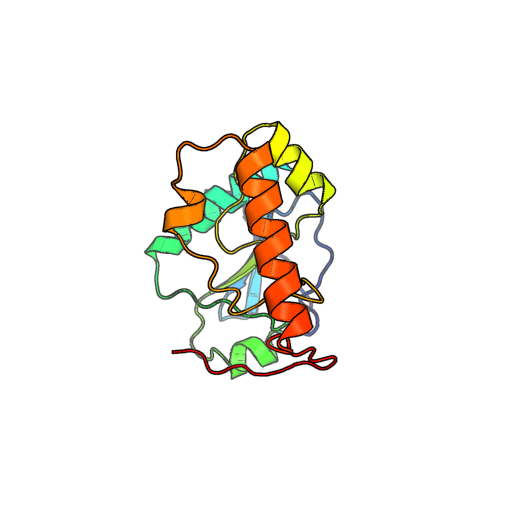Protein AF-A0A8T6P1B9-F1 (afdb_monomer)

Secondary structure (DSSP, 8-state):
---EEEE---TT-------TTEEEEEEETTS-EEEEE-SSSSHHHHHHHHHHHHHHHTTTS--------SHHHHHHH-TT-SEEEEEPPPPHHHHHHHHHTT--PPTTT-----TT--------HHHHH--S-HHHHHHHHHHHHHHHHHTT------S-------

Radius of gyration: 21.41 Å; Cα contacts (8 Å, |Δi|>4): 148; chains: 1; bounding box: 51×31×58 Å

Foldseek 3Di:
DFDKDWDDDDLAFQVDQDDLQFFKWKQFPVRTIITRGFPDSDLQSSQVSNQVVCVVCVPVDDDDDDPDGHNVVVCVVCVPDGIDMGGNADDPVSVVVCVVVVHDGHPPNYDDDDPPDDPPPCDDPVLVVDPDDPVVSVVVVVVVVVVCVVVVVDDDDPDDDDDDDD

Mean predicted aligned error: 5.78 Å

Solvent-accessible surface area (backbone atoms only — not comparable to full-atom values): 10620 Å² total; per-residue (Å²): 130,79,53,69,44,82,50,90,78,56,56,81,48,62,79,61,89,68,58,75,44,36,29,30,36,40,36,39,71,87,69,49,33,32,36,33,40,31,96,42,83,42,70,67,48,25,41,51,52,42,32,57,52,48,64,58,53,65,78,74,59,90,86,83,87,80,87,68,51,28,49,68,60,43,40,74,77,39,76,81,52,68,66,48,79,47,69,59,82,80,53,72,67,56,53,52,52,35,51,75,70,73,49,76,75,50,87,86,74,77,82,84,89,71,82,88,70,85,70,88,73,79,70,61,66,67,69,74,67,49,91,63,54,71,67,58,48,51,52,54,51,51,51,54,52,50,50,38,59,77,71,61,73,68,81,86,74,94,61,97,75,90,78,94,80,132

Sequence (166 aa):
LPSTTPIDINLQDLNTNVSSHVAAICLLHDQSALAVRTPAEDVASRTSVMTDLVDQYLSLGRLQRTAATTYPEIQERFPHAALVVLFHPYTPAEIIHLAQLGQRVPPGVTRHIIGGRALRLNYPLLSLRSNESLEAKNVTLQTWLHERFTNRDIRYYAESTYLFDE

pLDDT: mean 90.3, std 6.86, range [51.75, 96.81]

Structure (mmCIF, N/CA/C/O backbone):
data_AF-A0A8T6P1B9-F1
#
_entry.id   AF-A0A8T6P1B9-F1
#
loop_
_atom_site.group_PDB
_atom_site.id
_atom_site.type_symbol
_atom_site.label_atom_id
_atom_site.label_alt_id
_atom_site.label_comp_id
_atom_site.label_asym_id
_atom_site.label_entity_id
_atom_site.label_seq_id
_atom_site.pdbx_PDB_ins_code
_atom_site.Cartn_x
_atom_site.Cartn_y
_atom_site.Cartn_z
_atom_site.occupancy
_atom_site.B_iso_or_equiv
_atom_site.auth_seq_id
_atom_site.auth_comp_id
_atom_site.auth_asym_id
_atom_site.auth_atom_id
_atom_site.pdbx_PDB_model_num
ATOM 1 N N . LEU A 1 1 ? -0.768 -3.459 -24.839 1.00 54.97 1 LEU A N 1
ATOM 2 C CA . LEU A 1 1 ? 0.445 -3.454 -23.993 1.00 54.97 1 LEU A CA 1
ATOM 3 C C . LEU A 1 1 ? 0.832 -2.004 -23.754 1.00 54.97 1 LEU A C 1
ATOM 5 O O . LEU A 1 1 ? 0.801 -1.249 -24.724 1.00 54.97 1 LEU A O 1
ATOM 9 N N . PRO A 1 2 ? 1.105 -1.595 -22.505 1.00 71.56 2 PRO A N 1
ATOM 10 C CA . PRO A 1 2 ? 1.566 -0.240 -22.227 1.00 71.56 2 PRO A CA 1
ATOM 11 C C . PRO A 1 2 ? 2.877 0.035 -22.976 1.00 71.56 2 PRO A C 1
ATOM 13 O O . PRO A 1 2 ? 3.662 -0.881 -23.218 1.00 71.56 2 PRO A O 1
ATOM 16 N N . SER A 1 3 ? 3.091 1.286 -23.387 1.00 85.12 3 SER A N 1
ATOM 17 C CA . SER A 1 3 ? 4.293 1.665 -24.137 1.00 85.12 3 SER A CA 1
ATOM 18 C C . SER A 1 3 ? 5.529 1.521 -23.251 1.00 85.12 3 SER A C 1
ATOM 20 O O . SER A 1 3 ? 5.556 2.061 -22.144 1.00 85.12 3 SER A O 1
ATOM 22 N N . THR A 1 4 ? 6.547 0.799 -23.725 1.00 87.31 4 THR A N 1
ATOM 23 C CA . THR A 1 4 ? 7.806 0.596 -22.999 1.00 87.31 4 THR A CA 1
ATOM 24 C C . THR A 1 4 ? 8.991 1.149 -23.771 1.00 87.31 4 THR A C 1
ATOM 26 O O . THR A 1 4 ? 9.097 0.924 -24.976 1.00 87.31 4 THR A O 1
ATOM 29 N N . THR A 1 5 ? 9.920 1.810 -23.083 1.00 90.31 5 THR A N 1
ATOM 30 C CA . THR A 1 5 ? 11.179 2.283 -23.685 1.00 90.31 5 THR A CA 1
ATOM 31 C C . THR A 1 5 ? 12.377 1.903 -22.820 1.00 90.31 5 THR A C 1
ATOM 33 O O . THR A 1 5 ? 12.268 2.057 -21.601 1.00 90.31 5 THR A O 1
ATOM 36 N N . PRO A 1 6 ? 13.516 1.491 -23.405 1.00 91.38 6 PRO A N 1
ATOM 37 C CA . PRO A 1 6 ? 14.764 1.321 -22.663 1.00 91.38 6 PRO A CA 1
ATOM 38 C C . PRO A 1 6 ? 15.167 2.602 -21.930 1.00 91.38 6 PRO A C 1
ATOM 40 O O . PRO A 1 6 ? 14.968 3.700 -22.457 1.00 91.38 6 PRO A O 1
ATOM 43 N N . ILE A 1 7 ? 15.711 2.457 -20.724 1.00 89.62 7 ILE A N 1
ATOM 44 C CA . ILE A 1 7 ? 16.255 3.555 -19.919 1.00 89.62 7 ILE A CA 1
ATOM 45 C C . ILE A 1 7 ? 17.524 3.113 -19.189 1.00 89.62 7 ILE A C 1
ATOM 47 O O . ILE A 1 7 ? 17.688 1.932 -18.891 1.00 89.62 7 ILE A O 1
ATOM 51 N N . ASP A 1 8 ? 18.366 4.079 -18.834 1.00 86.69 8 ASP A N 1
ATOM 52 C CA . ASP A 1 8 ? 19.449 3.879 -17.874 1.00 86.69 8 ASP A CA 1
ATOM 53 C C . ASP A 1 8 ? 18.956 4.240 -16.467 1.00 86.69 8 ASP A C 1
ATOM 55 O O . ASP A 1 8 ? 18.264 5.244 -16.274 1.00 86.69 8 ASP A O 1
ATOM 59 N N . ILE A 1 9 ? 19.308 3.427 -15.471 1.00 85.25 9 ILE A N 1
ATOM 60 C CA . ILE A 1 9 ? 18.934 3.639 -14.068 1.00 85.25 9 ILE A CA 1
ATOM 61 C C . ILE A 1 9 ? 20.125 3.372 -13.150 1.00 85.25 9 ILE A C 1
ATOM 63 O O . ILE A 1 9 ? 20.941 2.485 -13.397 1.00 85.25 9 ILE A O 1
ATOM 67 N N . ASN A 1 10 ? 20.220 4.136 -12.063 1.00 86.31 10 ASN A N 1
ATOM 68 C CA . ASN A 1 10 ? 21.228 3.906 -11.040 1.00 86.31 10 ASN A CA 1
ATOM 69 C C . ASN A 1 10 ? 20.854 2.691 -10.176 1.00 86.31 10 ASN A C 1
ATOM 71 O O . ASN A 1 10 ? 19.999 2.775 -9.301 1.00 86.31 10 ASN A O 1
ATOM 75 N N . LEU A 1 11 ? 21.540 1.568 -10.374 1.00 86.62 11 LEU A N 1
ATOM 76 C CA . LEU A 1 11 ? 21.305 0.339 -9.608 1.00 86.62 11 LEU A CA 1
ATOM 77 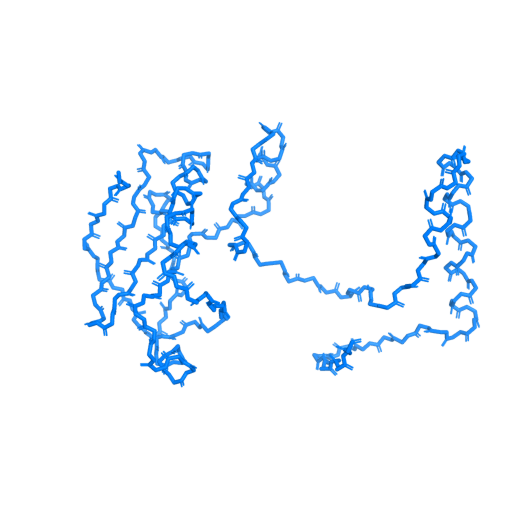C C . LEU A 1 11 ? 21.677 0.446 -8.115 1.00 86.62 11 LEU A C 1
ATOM 79 O O . LEU A 1 11 ? 21.263 -0.403 -7.325 1.00 86.62 11 LEU A O 1
ATOM 83 N N . GLN A 1 12 ? 22.429 1.478 -7.721 1.00 86.88 12 GLN A N 1
ATOM 84 C CA . GLN A 1 12 ? 22.768 1.772 -6.323 1.00 86.88 12 GLN A CA 1
ATOM 85 C C . GLN A 1 12 ? 21.750 2.695 -5.638 1.00 86.88 12 GLN A C 1
ATOM 87 O O . GLN A 1 12 ? 21.804 2.851 -4.422 1.00 86.88 12 GLN A O 1
ATOM 92 N N . ASP A 1 13 ? 20.834 3.308 -6.393 1.00 84.81 13 ASP A N 1
ATOM 93 C CA . ASP A 1 13 ? 19.749 4.121 -5.844 1.00 84.81 13 ASP A CA 1
ATOM 94 C C . ASP A 1 13 ? 18.502 4.038 -6.727 1.00 84.81 13 ASP A C 1
ATOM 96 O O . ASP A 1 13 ? 18.331 4.754 -7.721 1.00 84.81 13 ASP A O 1
ATOM 100 N N . LEU A 1 14 ? 17.608 3.146 -6.319 1.00 82.50 14 LEU A N 1
ATOM 101 C CA . LEU A 1 14 ? 16.346 2.890 -6.989 1.00 82.50 14 LEU A CA 1
ATOM 102 C C . LEU A 1 14 ? 15.223 3.841 -6.544 1.00 82.50 14 LEU A C 1
ATOM 104 O O . LEU A 1 14 ? 14.110 3.738 -7.058 1.00 82.50 14 LEU A O 1
ATOM 108 N N . ASN A 1 15 ? 15.485 4.795 -5.639 1.00 72.56 15 ASN A N 1
ATOM 109 C CA . ASN A 1 15 ? 14.507 5.813 -5.224 1.00 72.56 15 ASN A CA 1
ATOM 110 C C . ASN A 1 15 ? 14.376 6.958 -6.240 1.00 72.56 15 ASN A C 1
ATOM 112 O O . ASN A 1 15 ? 14.061 8.096 -5.888 1.00 72.56 15 ASN A O 1
ATOM 116 N N . THR A 1 16 ? 14.661 6.688 -7.509 1.00 62.19 16 THR A N 1
ATOM 117 C CA . THR A 1 16 ? 14.802 7.723 -8.522 1.00 62.19 16 THR A CA 1
ATOM 118 C C . THR A 1 16 ? 13.471 8.453 -8.714 1.00 62.19 16 THR A C 1
ATOM 120 O O . THR A 1 16 ? 12.436 7.827 -8.939 1.00 62.19 16 THR A O 1
ATOM 123 N N . ASN A 1 17 ? 13.491 9.789 -8.652 1.00 61.78 17 ASN A N 1
ATOM 124 C CA . ASN A 1 17 ? 12.352 10.609 -9.062 1.00 61.78 17 ASN A CA 1
ATOM 125 C C . ASN A 1 17 ? 12.135 10.408 -10.561 1.00 61.78 17 ASN A C 1
ATOM 127 O O . ASN A 1 17 ? 12.813 11.012 -11.393 1.00 61.78 17 ASN A O 1
ATOM 131 N N . VAL A 1 18 ? 11.216 9.514 -10.903 1.00 69.25 18 VAL A N 1
ATOM 132 C CA . VAL A 1 18 ? 10.864 9.255 -12.292 1.00 69.25 18 VAL A CA 1
ATOM 133 C C . VAL A 1 18 ? 9.902 10.341 -12.765 1.00 69.25 18 VAL A C 1
ATOM 135 O O . VAL A 1 18 ? 9.051 10.797 -12.005 1.00 69.25 18 VAL A O 1
ATOM 138 N N . SER A 1 19 ? 10.034 10.764 -14.024 1.00 76.62 19 SER A N 1
ATOM 139 C CA . SER A 1 19 ? 9.101 11.706 -14.656 1.00 76.62 19 SER A CA 1
ATOM 140 C C . SER A 1 19 ? 7.638 11.272 -14.461 1.00 76.62 19 SER A C 1
ATOM 142 O O . SER A 1 19 ? 7.339 10.077 -14.439 1.00 76.62 19 SER A O 1
ATOM 144 N N . SER A 1 20 ? 6.727 12.247 -14.392 1.00 74.25 20 SER A N 1
ATOM 145 C CA . SER A 1 20 ? 5.262 12.077 -14.375 1.00 74.25 20 SER A CA 1
ATOM 146 C C . SER A 1 20 ? 4.737 11.130 -15.463 1.00 74.25 20 SER A C 1
ATOM 148 O O . SER A 1 20 ? 3.729 10.457 -15.254 1.00 74.25 20 SER A O 1
ATOM 150 N N . HIS A 1 21 ? 5.445 11.038 -16.594 1.00 84.81 21 HIS A N 1
ATOM 151 C CA . HIS A 1 21 ? 5.133 10.167 -17.729 1.00 84.81 21 HIS A CA 1
ATOM 152 C C . HIS A 1 21 ? 5.488 8.688 -17.538 1.00 84.81 21 HIS A C 1
ATOM 154 O O . HIS A 1 21 ? 5.273 7.884 -18.448 1.00 84.81 21 HIS A O 1
ATOM 160 N N . VAL A 1 22 ? 6.106 8.309 -16.421 1.00 90.12 22 VAL A N 1
ATOM 161 C CA . VAL A 1 22 ? 6.502 6.923 -16.161 1.00 90.12 22 VAL A CA 1
ATOM 162 C C . VAL A 1 22 ? 5.653 6.369 -15.030 1.00 90.12 22 VAL A C 1
ATOM 164 O O . VAL A 1 22 ? 5.688 6.856 -13.905 1.00 90.12 22 VAL A O 1
ATOM 167 N N . ALA A 1 23 ? 4.890 5.324 -15.338 1.00 92.75 23 ALA A N 1
ATOM 168 C CA . ALA A 1 23 ? 4.082 4.597 -14.369 1.00 92.75 23 ALA A CA 1
ATOM 169 C C . ALA A 1 23 ? 4.927 3.619 -13.549 1.00 92.75 23 ALA A C 1
ATOM 171 O O . ALA A 1 23 ? 4.732 3.481 -12.343 1.00 92.75 23 ALA A O 1
ATOM 172 N N . ALA A 1 24 ? 5.860 2.931 -14.200 1.00 93.88 24 ALA A N 1
ATOM 173 C CA . ALA A 1 24 ? 6.729 1.969 -13.547 1.00 93.88 24 ALA A CA 1
ATOM 174 C C . ALA A 1 24 ? 8.038 1.781 -14.318 1.00 93.88 24 ALA A C 1
ATOM 176 O O . ALA A 1 24 ? 8.134 2.122 -15.496 1.00 93.88 24 ALA A O 1
ATOM 177 N N . ILE A 1 25 ? 9.029 1.196 -13.659 1.00 94.06 25 ILE A N 1
ATOM 178 C CA . ILE A 1 25 ? 10.269 0.716 -14.258 1.00 94.06 25 ILE A CA 1
ATOM 179 C C . ILE A 1 25 ? 10.338 -0.791 -14.034 1.00 94.06 25 ILE A C 1
ATOM 181 O O . ILE A 1 25 ? 10.139 -1.269 -12.921 1.00 94.06 25 ILE A O 1
ATOM 185 N N . CYS A 1 26 ? 10.627 -1.530 -15.093 1.00 93.94 26 CYS A N 1
ATOM 186 C CA . CYS A 1 26 ? 10.844 -2.967 -15.077 1.00 93.94 26 CYS A CA 1
ATOM 187 C C . CYS A 1 26 ? 12.345 -3.236 -15.222 1.00 93.94 26 CYS A C 1
ATOM 189 O O . CYS A 1 26 ? 12.898 -2.950 -16.282 1.00 93.94 26 CYS A O 1
ATOM 191 N N . LEU A 1 27 ? 12.996 -3.772 -14.186 1.00 93.62 27 LEU A N 1
ATOM 192 C CA . LEU A 1 27 ? 14.378 -4.260 -14.259 1.00 93.62 27 LEU A CA 1
ATOM 193 C C . LEU A 1 27 ? 14.368 -5.758 -14.533 1.00 93.62 27 LEU A C 1
ATOM 195 O O . LEU A 1 27 ? 13.763 -6.533 -13.785 1.00 93.62 27 LEU A O 1
ATOM 199 N N . LEU A 1 28 ? 15.040 -6.149 -15.604 1.00 91.31 28 LEU A N 1
ATOM 200 C CA . LEU A 1 28 ? 15.211 -7.537 -16.001 1.00 91.31 28 LEU A CA 1
ATOM 201 C C . LEU A 1 28 ? 16.451 -8.139 -15.330 1.00 91.31 28 LEU A C 1
ATOM 203 O O . LEU A 1 28 ? 17.297 -7.436 -14.775 1.00 91.31 28 LEU A O 1
ATOM 207 N N . HIS A 1 29 ? 16.563 -9.466 -15.378 1.00 86.56 29 HIS A N 1
ATOM 208 C CA . HIS A 1 29 ? 17.675 -10.196 -14.762 1.00 86.56 29 HIS A CA 1
ATOM 209 C C . HIS A 1 29 ? 19.057 -9.790 -15.310 1.00 86.56 29 HIS A C 1
ATOM 211 O O . HIS A 1 29 ? 20.045 -9.796 -14.578 1.00 86.56 29 HIS A O 1
ATOM 217 N N . ASP A 1 30 ? 19.119 -9.395 -16.584 1.00 89.50 30 ASP A N 1
ATOM 218 C CA . ASP A 1 30 ? 20.327 -8.891 -17.248 1.00 89.50 30 ASP A CA 1
ATOM 219 C C . ASP A 1 30 ? 20.662 -7.430 -16.889 1.00 89.50 30 ASP A C 1
ATOM 221 O O . ASP A 1 30 ? 21.569 -6.847 -17.477 1.00 89.50 30 ASP A O 1
ATOM 225 N N . GLN A 1 31 ? 19.953 -6.854 -15.910 1.00 87.19 31 GLN A N 1
ATOM 226 C CA . GLN A 1 31 ? 20.079 -5.472 -15.439 1.00 87.19 31 GLN A CA 1
ATOM 227 C C . GLN A 1 31 ? 19.621 -4.413 -16.447 1.00 87.19 31 GLN A C 1
ATOM 229 O O . GLN A 1 31 ? 19.739 -3.218 -16.169 1.00 87.19 31 GLN A O 1
ATOM 234 N N . SER A 1 32 ? 19.049 -4.815 -17.584 1.00 91.81 32 SER A N 1
ATOM 235 C CA . SER A 1 32 ? 18.387 -3.871 -18.475 1.00 91.81 32 SER A CA 1
ATOM 236 C C . SER A 1 32 ? 17.091 -3.356 -17.844 1.00 91.81 32 SER A C 1
ATOM 238 O O . SER A 1 32 ? 16.390 -4.068 -17.114 1.00 91.81 32 SER A O 1
ATOM 240 N N . ALA A 1 33 ? 16.781 -2.089 -18.111 1.00 93.38 33 ALA A N 1
ATOM 241 C CA . ALA A 1 33 ? 15.634 -1.405 -17.540 1.00 93.38 33 ALA A CA 1
ATOM 242 C C . ALA A 1 33 ? 14.694 -0.893 -18.635 1.00 93.38 33 ALA A C 1
ATOM 244 O O . ALA A 1 33 ? 15.114 -0.274 -19.616 1.00 93.38 33 ALA A O 1
ATOM 245 N N . LEU A 1 34 ? 13.397 -1.126 -18.444 1.00 93.81 34 LEU A N 1
ATOM 246 C CA . LEU A 1 34 ? 12.331 -0.644 -19.315 1.00 93.81 34 LEU A CA 1
ATOM 247 C C . LEU A 1 34 ? 11.410 0.291 -18.530 1.00 93.81 34 LEU A C 1
ATOM 249 O O . LEU A 1 34 ? 10.826 -0.106 -17.524 1.00 93.81 34 LEU A O 1
ATOM 253 N N . ALA A 1 35 ? 11.233 1.519 -19.008 1.00 93.25 35 ALA A N 1
ATOM 254 C CA . ALA A 1 35 ? 10.228 2.436 -18.483 1.00 93.25 35 ALA A CA 1
ATOM 255 C C . ALA A 1 35 ? 8.862 2.132 -19.100 1.00 93.25 35 ALA A C 1
ATOM 257 O O . ALA A 1 35 ? 8.723 2.160 -20.322 1.00 93.25 35 ALA A O 1
ATOM 258 N N . VAL A 1 36 ? 7.857 1.904 -18.259 1.00 94.38 36 VAL A N 1
ATOM 259 C CA . VAL A 1 36 ? 6.445 1.772 -18.631 1.00 94.38 36 VAL A CA 1
ATOM 260 C C . VAL A 1 36 ? 5.819 3.164 -18.633 1.00 94.38 36 VAL A C 1
ATOM 262 O O . VAL A 1 36 ? 5.699 3.802 -17.585 1.00 94.38 36 VAL A O 1
ATOM 265 N N . ARG A 1 37 ? 5.447 3.658 -19.814 1.00 92.94 37 ARG A N 1
ATOM 266 C CA . ARG A 1 37 ? 4.999 5.039 -20.018 1.00 92.94 37 ARG A CA 1
ATOM 267 C C . ARG A 1 37 ? 3.491 5.193 -19.940 1.00 92.94 37 ARG A C 1
ATOM 269 O O . ARG A 1 37 ? 2.735 4.300 -20.324 1.00 92.94 37 ARG A O 1
ATOM 276 N N . THR A 1 38 ? 3.072 6.368 -19.490 1.00 91.81 38 THR A N 1
ATOM 277 C CA . THR A 1 38 ? 1.676 6.797 -19.488 1.00 91.81 38 THR A CA 1
ATOM 278 C C . THR A 1 38 ? 1.352 7.584 -20.758 1.00 91.81 38 THR A C 1
ATOM 280 O O . THR A 1 38 ? 2.230 8.243 -21.318 1.00 91.81 38 THR A O 1
ATOM 283 N N . PRO A 1 39 ? 0.098 7.528 -21.237 1.00 86.88 39 PRO A N 1
ATOM 284 C CA . PRO A 1 39 ? -0.333 8.316 -22.390 1.00 86.88 39 PRO A CA 1
ATOM 285 C C . PRO A 1 39 ? -0.487 9.813 -22.073 1.00 86.88 39 PRO A C 1
ATOM 287 O O . PRO A 1 39 ? -0.483 10.625 -22.993 1.00 86.88 39 PRO A O 1
ATOM 290 N N . ALA A 1 40 ? -0.629 10.174 -20.794 1.00 88.75 40 ALA A N 1
ATOM 291 C CA . ALA A 1 40 ? -0.804 11.544 -20.324 1.00 88.75 40 ALA A CA 1
ATOM 292 C C . ALA A 1 40 ? -0.168 11.753 -18.937 1.00 88.75 40 ALA A C 1
ATOM 294 O O . ALA A 1 40 ? 0.031 10.799 -18.175 1.00 88.75 40 ALA A O 1
ATOM 295 N N . GLU A 1 41 ? 0.144 13.013 -18.623 1.00 87.81 41 GLU A N 1
ATOM 296 C CA . GLU A 1 41 ? 0.708 13.466 -17.343 1.00 87.81 41 GLU A CA 1
ATOM 297 C C . GLU A 1 41 ? -0.364 13.686 -16.267 1.00 87.81 41 GLU A C 1
ATOM 299 O O . GLU A 1 41 ? -0.416 14.721 -15.605 1.00 87.81 41 GLU A O 1
ATOM 304 N N . ASP A 1 42 ? -1.249 12.715 -16.086 1.00 91.12 42 ASP A N 1
ATOM 305 C CA . ASP A 1 42 ? -2.258 12.768 -15.040 1.00 91.12 42 ASP A CA 1
ATOM 306 C C . ASP A 1 42 ? -2.267 11.480 -14.218 1.00 91.12 42 ASP A C 1
ATOM 308 O O . ASP A 1 42 ? -1.886 10.393 -14.672 1.00 91.12 42 ASP A O 1
ATOM 312 N N . VAL A 1 43 ? -2.687 11.618 -12.962 1.00 93.12 43 VAL A N 1
ATOM 313 C CA . VAL A 1 43 ? -2.690 10.510 -12.010 1.00 93.12 43 VAL A CA 1
ATOM 314 C C . VAL A 1 43 ? -3.634 9.390 -12.446 1.00 93.12 43 VAL A C 1
ATOM 316 O O . VAL A 1 43 ? -3.288 8.230 -12.255 1.00 93.12 43 VAL A O 1
ATOM 319 N N . ALA A 1 44 ? -4.769 9.691 -13.083 1.00 93.31 44 ALA A N 1
ATOM 320 C CA . ALA A 1 44 ? -5.733 8.675 -13.497 1.00 93.31 44 ALA A CA 1
ATOM 321 C C . ALA A 1 44 ? -5.173 7.803 -14.632 1.00 93.31 44 ALA A C 1
ATOM 323 O O . ALA A 1 44 ? -5.215 6.574 -14.545 1.00 93.31 44 ALA A O 1
ATOM 324 N N . SER A 1 45 ? -4.565 8.416 -15.651 1.00 93.00 45 SER A N 1
ATOM 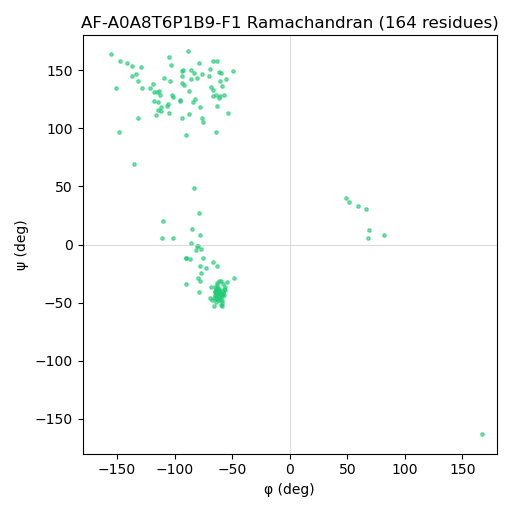325 C CA . SER A 1 45 ? -3.856 7.713 -16.725 1.00 93.00 45 SER A CA 1
ATOM 326 C C . SER A 1 45 ? -2.717 6.860 -16.176 1.00 93.00 45 SER A C 1
ATOM 328 O O . SER A 1 45 ? -2.549 5.706 -16.579 1.00 93.00 45 SER A O 1
ATOM 330 N N . ARG A 1 46 ? -1.955 7.391 -15.211 1.00 93.81 46 ARG A N 1
ATOM 331 C CA . ARG A 1 46 ? -0.886 6.643 -14.543 1.00 93.81 46 ARG A CA 1
ATOM 332 C C . ARG A 1 46 ? -1.420 5.452 -13.755 1.00 93.81 46 ARG A C 1
ATOM 334 O O . ARG A 1 46 ? -0.898 4.349 -13.903 1.00 93.81 46 ARG A O 1
ATOM 341 N N . THR A 1 47 ? -2.475 5.644 -12.968 1.00 94.88 47 THR A N 1
ATOM 342 C CA . THR A 1 47 ? -3.128 4.582 -12.195 1.00 94.88 47 THR A CA 1
ATOM 343 C C . THR A 1 47 ? -3.701 3.497 -13.096 1.00 94.88 47 THR A C 1
ATOM 345 O O . THR A 1 47 ? -3.542 2.318 -12.782 1.00 94.88 47 THR A O 1
ATOM 348 N N . SER A 1 48 ? -4.293 3.868 -14.233 1.00 94.00 48 SER A N 1
ATOM 349 C CA . SER A 1 48 ? -4.795 2.919 -15.231 1.00 94.00 48 SER A CA 1
ATOM 350 C C . SER A 1 48 ? -3.667 2.028 -15.765 1.00 94.00 48 SER A C 1
ATOM 352 O O . SER A 1 48 ? -3.731 0.808 -15.646 1.00 94.00 48 SER A O 1
ATOM 354 N N . VAL A 1 49 ? -2.559 2.629 -16.220 1.00 94.81 49 VAL A N 1
ATOM 355 C CA . VAL A 1 49 ? -1.393 1.882 -16.729 1.00 94.81 49 VAL A CA 1
ATOM 356 C C . VAL A 1 49 ? -0.762 0.986 -15.661 1.00 94.81 49 VAL A C 1
ATOM 358 O O . VAL A 1 49 ? -0.381 -0.147 -15.955 1.00 94.81 49 VAL A O 1
ATOM 361 N N . MET A 1 50 ? -0.645 1.460 -14.416 1.00 94.62 50 MET A N 1
ATOM 362 C CA . MET A 1 50 ? -0.145 0.624 -13.321 1.00 94.62 50 MET A CA 1
ATOM 363 C C . MET A 1 50 ? -1.080 -0.552 -13.025 1.00 94.62 50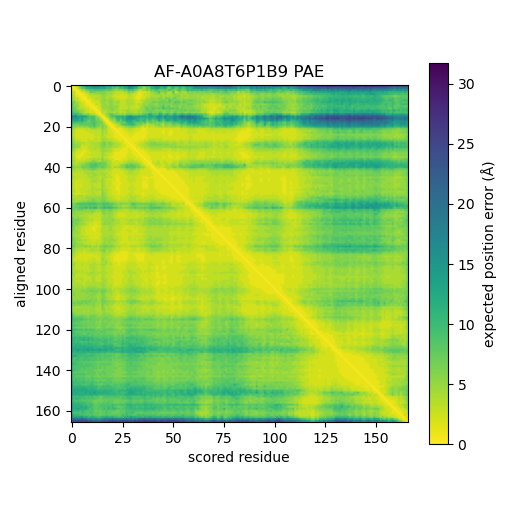 MET A C 1
ATOM 365 O O . MET A 1 50 ? -0.592 -1.636 -12.724 1.00 94.62 50 MET A O 1
ATOM 369 N N . THR A 1 51 ? -2.397 -0.345 -13.100 1.00 94.94 51 THR A N 1
ATOM 370 C CA . THR A 1 51 ? -3.398 -1.400 -12.884 1.00 94.94 51 THR A CA 1
ATOM 371 C C . THR A 1 51 ? -3.278 -2.471 -13.957 1.00 94.94 51 THR A C 1
ATOM 373 O O . THR A 1 51 ? -3.089 -3.637 -13.620 1.00 94.94 51 THR A O 1
ATOM 376 N N . ASP A 1 52 ? -3.227 -2.067 -15.228 1.00 93.38 52 ASP A N 1
ATOM 377 C CA . ASP A 1 52 ? -3.014 -2.982 -16.350 1.00 93.38 52 ASP A CA 1
ATOM 378 C C . ASP A 1 52 ? -1.704 -3.770 -16.211 1.00 93.38 52 ASP A C 1
ATOM 380 O O . ASP A 1 52 ? -1.646 -4.955 -16.544 1.00 93.38 52 ASP A O 1
ATOM 384 N N . LEU A 1 53 ? -0.630 -3.122 -15.745 1.00 93.12 53 LEU A N 1
ATOM 385 C CA . LEU A 1 53 ? 0.658 -3.776 -15.514 1.00 93.12 53 LEU A CA 1
ATOM 386 C C . LEU A 1 53 ? 0.567 -4.816 -14.392 1.00 93.12 53 LEU A C 1
ATOM 388 O O . LEU A 1 53 ? 1.072 -5.928 -14.555 1.00 93.12 53 LEU A O 1
ATOM 392 N N . VAL A 1 54 ? -0.072 -4.461 -13.272 1.00 93.50 54 VAL A N 1
ATOM 393 C CA . VAL A 1 54 ? -0.285 -5.367 -12.137 1.00 93.50 5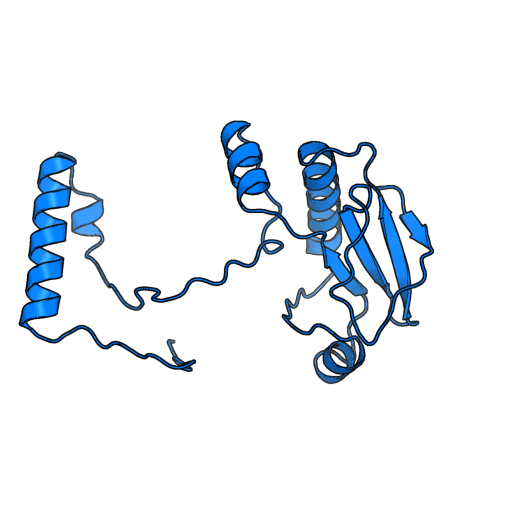4 VAL A CA 1
ATOM 394 C C . VAL A 1 54 ? -1.076 -6.586 -12.582 1.00 93.50 54 VAL A C 1
ATOM 396 O O . VAL A 1 54 ? -0.589 -7.704 -12.425 1.00 93.50 54 VAL A O 1
ATOM 399 N N . ASP A 1 55 ? -2.229 -6.384 -13.213 1.00 91.69 55 ASP A N 1
ATOM 400 C CA . ASP A 1 55 ? -3.111 -7.469 -13.644 1.00 91.69 55 ASP A CA 1
ATOM 401 C C . ASP A 1 55 ? -2.413 -8.455 -14.591 1.00 91.69 55 ASP A C 1
ATOM 403 O O . ASP A 1 55 ? -2.634 -9.665 -14.505 1.00 91.69 55 ASP A O 1
ATOM 407 N N . GLN A 1 56 ? -1.500 -7.967 -15.436 1.00 89.81 56 GLN A N 1
ATOM 408 C CA . GLN A 1 56 ? -0.694 -8.820 -16.306 1.00 89.81 56 GLN A CA 1
ATOM 409 C C . GLN A 1 56 ? 0.267 -9.711 -15.517 1.00 89.81 56 GLN A C 1
ATOM 411 O O . GLN A 1 56 ? 0.254 -10.929 -15.706 1.00 89.81 56 GLN A O 1
ATOM 416 N N . TYR A 1 57 ? 1.091 -9.146 -14.625 1.00 88.38 57 TYR A N 1
ATOM 417 C CA . TYR A 1 57 ? 2.100 -9.955 -13.934 1.00 88.38 57 TYR A CA 1
ATOM 418 C C . TYR A 1 57 ? 1.535 -10.798 -12.788 1.00 88.38 57 TYR A C 1
ATOM 420 O O . TYR A 1 57 ? 2.196 -11.754 -12.379 1.00 88.38 57 TYR A O 1
ATOM 428 N N . LEU A 1 58 ? 0.339 -10.484 -12.263 1.00 88.38 58 LEU A N 1
ATOM 429 C CA . LEU A 1 58 ? -0.275 -11.225 -11.150 1.00 88.38 58 LEU A CA 1
ATOM 430 C C . LEU A 1 58 ? -0.380 -12.732 -11.437 1.00 88.38 58 LEU A C 1
ATOM 432 O O . LEU A 1 58 ? -0.275 -13.542 -10.518 1.00 88.38 58 LEU A O 1
ATOM 436 N N . SER A 1 59 ? -0.569 -13.102 -12.705 1.00 85.69 59 SER A N 1
ATOM 437 C CA . SER A 1 59 ? -0.715 -14.493 -13.150 1.00 85.69 59 SER A CA 1
ATOM 438 C C . SER A 1 59 ? 0.602 -15.187 -13.525 1.00 85.69 59 SER A C 1
ATOM 440 O O . SER A 1 59 ? 0.619 -16.404 -13.702 1.00 85.69 59 SER A O 1
ATOM 442 N N . LEU A 1 60 ? 1.707 -14.443 -13.645 1.00 86.94 60 LEU A N 1
ATOM 443 C CA . LEU A 1 60 ? 2.947 -14.941 -14.253 1.00 86.94 60 LEU A CA 1
ATOM 444 C C . LEU A 1 60 ? 3.877 -15.665 -13.274 1.00 86.94 60 LEU A C 1
ATOM 446 O O . LEU A 1 60 ? 4.824 -16.319 -13.707 1.00 86.94 60 LEU A O 1
ATOM 450 N N . GLY A 1 61 ? 3.644 -15.569 -11.964 1.00 85.00 61 GLY A N 1
ATOM 451 C CA . GLY A 1 61 ? 4.480 -16.279 -11.004 1.00 85.00 61 GLY A CA 1
ATOM 452 C C . GLY A 1 61 ? 4.304 -15.855 -9.554 1.00 85.00 61 GLY A C 1
ATOM 453 O O . GLY A 1 61 ? 3.319 -15.233 -9.159 1.00 85.00 61 GLY A O 1
ATOM 454 N N . ARG A 1 62 ? 5.293 -16.223 -8.733 1.00 90.56 62 ARG A N 1
ATOM 455 C CA . ARG A 1 62 ? 5.309 -15.911 -7.303 1.00 90.56 62 ARG A CA 1
ATOM 456 C C . ARG A 1 62 ? 5.730 -14.464 -7.078 1.00 90.56 62 ARG A C 1
ATOM 458 O O . ARG A 1 62 ? 6.867 -14.090 -7.349 1.00 90.56 62 ARG A O 1
ATOM 465 N N . LEU A 1 63 ? 4.834 -13.687 -6.486 1.00 92.12 63 LEU A N 1
ATOM 466 C CA . LEU A 1 63 ? 5.078 -12.285 -6.174 1.00 92.12 63 LEU A CA 1
ATOM 467 C C . LEU A 1 63 ? 5.742 -12.140 -4.811 1.00 92.12 63 LEU A C 1
ATOM 469 O O . LEU A 1 63 ? 5.282 -12.707 -3.818 1.00 92.12 63 LEU A O 1
ATOM 473 N N . GLN A 1 64 ? 6.802 -11.339 -4.762 1.00 92.56 64 GLN A N 1
ATOM 474 C CA . GLN A 1 64 ? 7.450 -10.934 -3.521 1.00 92.56 64 GLN A CA 1
ATOM 475 C C . GLN A 1 64 ? 7.570 -9.413 -3.502 1.00 92.56 64 GLN A C 1
ATOM 477 O O . GLN A 1 64 ? 7.931 -8.797 -4.500 1.00 92.56 64 GLN A O 1
ATOM 482 N N . ARG A 1 65 ? 7.224 -8.804 -2.365 1.00 91.81 65 ARG A N 1
ATOM 483 C CA . ARG A 1 65 ? 7.337 -7.357 -2.148 1.00 91.81 65 ARG A CA 1
ATOM 484 C C . ARG A 1 65 ? 8.546 -7.091 -1.268 1.00 91.81 65 ARG A C 1
ATOM 486 O O . ARG A 1 65 ? 8.778 -7.815 -0.301 1.00 91.81 65 ARG A O 1
ATOM 493 N N . THR A 1 66 ? 9.282 -6.035 -1.574 1.00 91.75 66 THR A N 1
ATOM 494 C CA . THR A 1 66 ? 10.461 -5.631 -0.811 1.00 91.75 66 THR A CA 1
ATOM 495 C C . THR A 1 66 ? 10.480 -4.125 -0.606 1.00 91.75 66 THR A C 1
ATOM 497 O O . THR A 1 66 ? 9.878 -3.383 -1.375 1.00 91.75 66 TH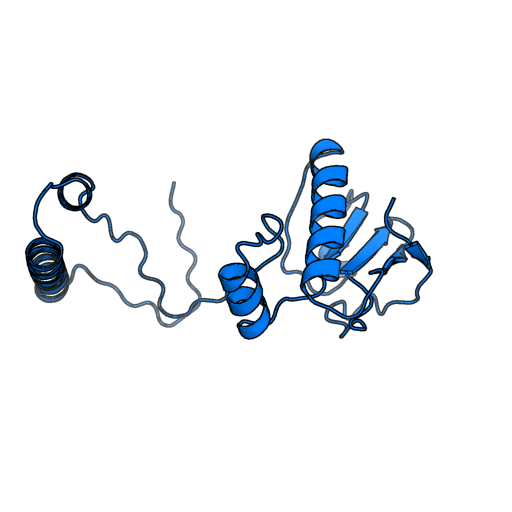R A O 1
ATOM 500 N N . ALA A 1 67 ? 11.137 -3.695 0.469 1.00 89.00 67 ALA A N 1
ATOM 501 C CA . ALA A 1 67 ? 11.439 -2.292 0.738 1.00 89.00 67 ALA A CA 1
ATOM 502 C C . ALA A 1 67 ? 12.901 -1.944 0.402 1.00 89.00 67 ALA A C 1
ATOM 504 O O . ALA A 1 67 ? 13.331 -0.837 0.704 1.00 89.00 67 ALA A O 1
ATOM 505 N N . ALA A 1 68 ? 13.645 -2.894 -0.174 1.00 91.00 68 ALA A N 1
ATOM 506 C CA . ALA A 1 68 ? 15.015 -2.699 -0.627 1.00 91.00 68 ALA A CA 1
ATOM 507 C C . ALA A 1 68 ? 15.078 -1.572 -1.662 1.00 91.00 68 ALA A C 1
ATOM 509 O O . ALA A 1 68 ? 14.248 -1.518 -2.573 1.00 91.00 68 ALA A O 1
ATOM 510 N N . THR A 1 69 ? 16.069 -0.696 -1.529 1.00 89.56 69 THR A N 1
ATOM 511 C CA . THR A 1 69 ? 16.222 0.491 -2.388 1.00 89.56 69 THR A CA 1
ATOM 512 C C . THR A 1 69 ? 17.429 0.397 -3.317 1.00 89.56 69 THR A C 1
ATOM 514 O O . THR A 1 69 ? 17.747 1.360 -4.010 1.00 89.56 69 THR A O 1
ATOM 517 N N . THR A 1 70 ? 18.113 -0.748 -3.340 1.00 91.50 70 THR A N 1
ATOM 518 C CA . THR A 1 70 ? 19.279 -0.996 -4.196 1.00 91.50 70 THR A CA 1
ATOM 519 C C . THR A 1 70 ? 19.145 -2.348 -4.886 1.00 91.50 70 THR A C 1
ATOM 521 O O . THR A 1 70 ? 18.584 -3.293 -4.328 1.00 91.50 70 THR A O 1
ATOM 524 N N . TYR A 1 71 ? 19.656 -2.464 -6.110 1.00 91.19 71 TYR A N 1
ATOM 525 C CA . TYR A 1 71 ? 19.625 -3.729 -6.840 1.00 91.19 71 TYR A CA 1
ATOM 526 C C . TYR A 1 71 ? 20.473 -4.832 -6.179 1.00 91.19 71 TYR A C 1
ATOM 528 O O . TYR A 1 71 ? 19.977 -5.955 -6.101 1.00 91.19 71 TYR A O 1
ATOM 536 N N . PRO A 1 72 ? 21.681 -4.562 -5.634 1.00 92.19 72 PRO A N 1
ATOM 537 C CA . PRO A 1 72 ? 22.448 -5.582 -4.915 1.00 92.19 72 PRO A CA 1
ATOM 538 C C . PRO A 1 72 ? 21.685 -6.207 -3.738 1.00 92.19 72 PRO A C 1
ATOM 540 O O . PRO A 1 72 ? 21.665 -7.428 -3.610 1.00 92.19 72 PRO A O 1
ATOM 543 N N . GLU A 1 73 ? 20.984 -5.402 -2.931 1.00 93.56 73 GLU A N 1
ATOM 544 C CA . GLU A 1 73 ? 20.151 -5.899 -1.823 1.00 93.56 73 GLU A CA 1
ATOM 545 C C . GLU A 1 73 ? 18.989 -6.771 -2.334 1.00 93.56 73 GLU A C 1
ATOM 547 O O . GLU A 1 73 ? 18.651 -7.805 -1.751 1.00 93.56 73 GLU A O 1
ATOM 552 N N . ILE A 1 74 ? 18.380 -6.379 -3.459 1.00 93.12 74 ILE A N 1
ATOM 553 C CA . ILE A 1 74 ? 17.330 -7.168 -4.112 1.00 93.12 74 ILE A CA 1
ATOM 554 C C . ILE A 1 74 ? 17.889 -8.505 -4.608 1.00 93.12 74 ILE A C 1
ATOM 556 O O . ILE A 1 74 ? 17.244 -9.529 -4.395 1.00 93.12 74 ILE A O 1
ATOM 560 N N . GLN A 1 75 ? 19.066 -8.521 -5.236 1.00 92.06 75 GLN A N 1
ATOM 561 C CA . GLN A 1 75 ? 19.698 -9.751 -5.719 1.00 92.06 75 GLN A CA 1
ATOM 562 C C . GLN A 1 75 ? 20.093 -10.691 -4.581 1.00 92.06 75 GLN A C 1
ATOM 564 O O . GLN A 1 75 ? 19.886 -11.895 -4.697 1.00 92.06 75 GLN A O 1
ATOM 569 N N . GLU A 1 76 ? 20.619 -10.159 -3.479 1.00 94.12 76 GLU A N 1
ATOM 570 C CA . GLU A 1 76 ? 20.957 -10.956 -2.297 1.00 94.12 76 GLU A CA 1
ATOM 571 C C . GLU A 1 76 ? 19.710 -11.639 -1.720 1.00 94.12 76 GLU A C 1
ATOM 573 O O . GLU A 1 76 ? 19.714 -12.836 -1.429 1.00 94.12 76 GLU A O 1
ATOM 578 N N . ARG A 1 77 ? 18.607 -10.892 -1.606 1.00 93.81 77 ARG A N 1
ATOM 579 C CA . ARG A 1 77 ? 17.358 -11.393 -1.025 1.00 93.81 77 ARG A CA 1
ATOM 580 C C . ARG A 1 77 ? 16.554 -12.278 -1.981 1.00 93.81 77 ARG A C 1
ATOM 582 O O . ARG A 1 77 ? 15.846 -13.183 -1.535 1.00 93.81 77 ARG A O 1
ATOM 589 N N . PHE A 1 78 ? 16.634 -12.012 -3.282 1.00 93.31 78 PHE A N 1
ATOM 590 C CA . PHE A 1 78 ? 15.873 -12.689 -4.332 1.00 93.31 78 PHE A CA 1
ATOM 591 C C . PHE A 1 78 ? 16.784 -13.050 -5.522 1.00 93.31 78 PHE A C 1
ATOM 593 O O . PHE A 1 78 ? 16.609 -12.519 -6.622 1.00 93.31 78 PHE A O 1
ATOM 600 N N . PRO A 1 79 ? 17.719 -14.004 -5.359 1.00 91.31 79 PRO A N 1
ATOM 601 C CA . PRO A 1 79 ? 18.725 -14.330 -6.382 1.00 91.31 79 PRO A CA 1
ATOM 602 C C . PRO A 1 79 ? 18.133 -14.879 -7.689 1.00 91.31 79 PRO A C 1
ATOM 604 O O . PRO A 1 79 ? 18.784 -14.869 -8.731 1.00 91.31 79 PRO A O 1
ATOM 607 N N . HIS A 1 80 ? 16.886 -15.349 -7.645 1.00 90.38 80 HIS A N 1
ATOM 608 C CA . HIS A 1 80 ? 16.152 -15.889 -8.790 1.00 90.38 80 HIS A CA 1
ATOM 609 C C . HIS A 1 80 ? 15.005 -14.975 -9.246 1.00 90.38 80 HIS A C 1
ATOM 611 O O . HIS A 1 80 ? 14.062 -15.441 -9.885 1.00 90.38 80 HIS A O 1
ATOM 617 N N . ALA A 1 81 ? 15.037 -13.686 -8.890 1.00 91.69 81 ALA A N 1
ATOM 618 C CA . ALA A 1 81 ? 14.070 -12.727 -9.405 1.00 91.69 81 ALA A CA 1
ATOM 619 C C . ALA A 1 81 ? 14.212 -12.605 -10.933 1.00 91.69 81 ALA A C 1
ATOM 621 O O . ALA A 1 81 ? 15.266 -12.227 -11.443 1.00 91.69 81 ALA A O 1
ATOM 622 N N . ALA A 1 82 ? 13.138 -12.929 -11.656 1.00 91.06 82 ALA A N 1
ATOM 623 C CA . ALA A 1 82 ? 13.077 -12.780 -13.111 1.00 91.06 82 ALA A CA 1
ATOM 624 C C . ALA A 1 82 ? 12.796 -11.329 -13.540 1.00 91.06 82 ALA A C 1
ATOM 626 O O . ALA A 1 82 ? 13.204 -10.907 -14.620 1.00 91.06 82 ALA A O 1
ATOM 627 N N . LEU A 1 83 ? 12.084 -10.582 -12.693 1.00 92.25 83 LEU A N 1
ATOM 628 C CA . LEU A 1 83 ? 11.636 -9.218 -12.942 1.00 92.25 83 LEU A CA 1
ATOM 629 C C . LEU A 1 83 ? 11.518 -8.468 -11.612 1.00 92.25 83 LEU A C 1
ATOM 631 O O . LEU A 1 83 ? 10.929 -8.979 -10.657 1.00 92.25 83 LEU A O 1
ATOM 635 N N . VAL A 1 84 ? 12.024 -7.239 -11.578 1.00 93.62 84 VAL A N 1
ATOM 636 C CA . VAL A 1 84 ? 11.794 -6.274 -10.497 1.00 93.62 84 VAL A CA 1
ATOM 637 C C . VAL A 1 84 ? 10.964 -5.129 -11.060 1.00 93.62 84 VAL A C 1
ATOM 639 O O . VAL A 1 84 ? 11.319 -4.559 -12.088 1.00 93.62 84 VAL A O 1
ATOM 642 N N . VAL A 1 85 ? 9.864 -4.780 -10.395 1.00 93.38 85 VAL A N 1
ATOM 643 C CA . VAL A 1 85 ? 8.986 -3.680 -10.820 1.00 93.38 85 VAL A CA 1
ATOM 644 C C . VAL A 1 85 ? 9.022 -2.570 -9.779 1.00 93.38 85 VAL A C 1
ATOM 646 O O . VAL A 1 85 ? 8.695 -2.795 -8.614 1.00 93.38 85 VAL A O 1
ATOM 649 N N . LEU A 1 86 ? 9.401 -1.370 -10.209 1.00 92.81 86 LEU A N 1
ATOM 650 C CA . LEU A 1 86 ? 9.412 -0.156 -9.405 1.00 92.81 86 LEU A CA 1
ATOM 651 C C . LEU A 1 86 ? 8.266 0.734 -9.852 1.00 92.81 86 LEU A C 1
ATOM 653 O O . LEU A 1 86 ? 8.225 1.148 -11.005 1.00 92.81 86 LEU A O 1
ATOM 657 N N . PHE A 1 87 ? 7.336 1.037 -8.958 1.00 92.88 87 PHE A N 1
ATOM 658 C CA . PHE A 1 87 ? 6.198 1.892 -9.280 1.00 92.88 87 PHE A CA 1
ATOM 659 C C . PHE A 1 87 ? 6.484 3.346 -8.939 1.00 92.88 87 PHE A C 1
ATOM 661 O O . PHE A 1 87 ? 7.109 3.639 -7.920 1.00 92.88 87 PHE A O 1
ATOM 668 N N . HIS A 1 88 ? 5.951 4.256 -9.751 1.00 91.38 88 HIS A N 1
ATOM 669 C CA . HIS A 1 88 ? 5.909 5.665 -9.389 1.00 91.38 88 HIS A CA 1
ATOM 670 C C . HIS A 1 88 ? 5.088 5.841 -8.092 1.00 91.38 88 HIS A C 1
ATOM 672 O O . HIS A 1 88 ? 3.963 5.332 -8.009 1.00 91.38 88 HIS A O 1
ATOM 678 N N . PRO A 1 89 ? 5.627 6.519 -7.065 1.00 90.69 89 PRO A N 1
ATOM 679 C CA . PRO A 1 89 ? 4.950 6.654 -5.784 1.00 90.69 89 PRO A CA 1
ATOM 680 C C . PRO A 1 89 ? 3.717 7.554 -5.904 1.00 90.69 89 PRO A C 1
ATOM 682 O O . PRO A 1 89 ? 3.671 8.471 -6.716 1.00 90.69 89 PRO A O 1
ATOM 685 N N . TYR A 1 90 ? 2.722 7.316 -5.056 1.00 92.31 90 TYR A N 1
ATOM 686 C CA . TYR A 1 90 ? 1.593 8.231 -4.909 1.00 92.31 90 TYR A CA 1
ATOM 687 C C . TYR A 1 90 ? 1.846 9.213 -3.773 1.00 92.31 90 TYR A C 1
ATOM 689 O O . TYR A 1 90 ? 2.279 8.827 -2.684 1.00 92.31 90 TYR A O 1
ATOM 697 N N . THR A 1 91 ? 1.485 10.469 -3.994 1.00 92.81 91 THR A N 1
ATOM 698 C CA . THR A 1 91 ? 1.329 11.452 -2.922 1.00 92.81 91 THR A CA 1
ATOM 699 C C . THR A 1 91 ? -0.019 11.263 -2.207 1.00 92.81 91 THR A C 1
ATOM 701 O O . THR A 1 91 ? -0.980 10.771 -2.805 1.00 92.81 91 THR A O 1
ATOM 704 N N . PRO A 1 92 ? -0.161 11.695 -0.938 1.00 94.50 92 PRO A N 1
ATOM 705 C CA . PRO A 1 92 ? -1.456 11.663 -0.254 1.00 94.50 92 PRO A CA 1
ATOM 706 C C . PRO A 1 92 ? -2.562 12.428 -0.998 1.00 94.50 92 PRO A C 1
ATOM 708 O O . PRO A 1 92 ? -3.704 11.975 -1.030 1.00 94.50 92 PRO A O 1
ATOM 711 N N . ALA A 1 93 ? -2.224 13.558 -1.630 1.00 95.50 93 ALA A N 1
ATOM 712 C CA . ALA A 1 93 ? -3.169 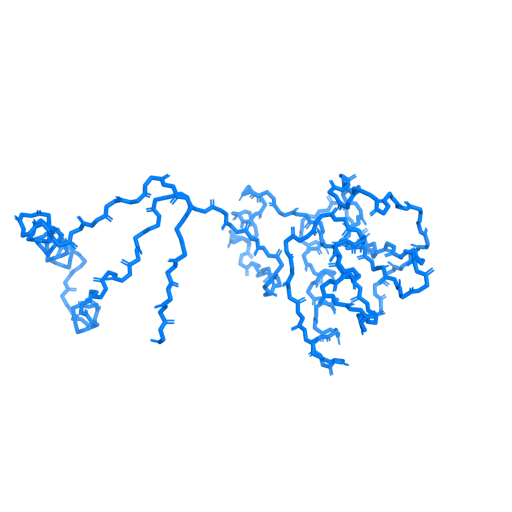14.360 -2.407 1.00 95.50 93 ALA A CA 1
ATOM 713 C C . ALA A 1 93 ? -3.704 13.595 -3.627 1.00 95.50 93 ALA A C 1
ATOM 715 O O . ALA A 1 93 ? -4.904 13.618 -3.887 1.00 95.50 93 ALA A O 1
ATOM 716 N N . GLU A 1 94 ? -2.838 12.860 -4.326 1.00 94.88 94 GLU A N 1
ATOM 717 C CA . GLU A 1 94 ? -3.232 11.996 -5.441 1.00 94.88 94 GLU A CA 1
ATOM 718 C C . GLU A 1 94 ? -4.148 10.855 -4.992 1.00 94.88 94 GLU A C 1
ATOM 720 O O . GLU A 1 94 ? -5.160 10.603 -5.640 1.00 94.88 94 GLU A O 1
ATOM 725 N N . ILE A 1 95 ? -3.850 10.201 -3.862 1.00 95.81 95 ILE A N 1
ATOM 726 C CA . ILE A 1 95 ? -4.719 9.149 -3.307 1.00 95.81 95 ILE A CA 1
ATOM 727 C C . ILE A 1 95 ? -6.110 9.700 -2.970 1.00 95.81 95 ILE A C 1
ATOM 729 O O . ILE A 1 95 ? -7.115 9.076 -3.311 1.00 95.81 95 ILE A O 1
ATOM 733 N N . ILE A 1 96 ? -6.181 10.872 -2.330 1.00 96.12 96 ILE A N 1
ATOM 734 C CA . ILE A 1 96 ? -7.456 11.530 -2.007 1.00 96.12 96 ILE A CA 1
ATOM 735 C C . ILE A 1 96 ? -8.214 11.886 -3.289 1.00 96.12 96 ILE A C 1
ATOM 737 O O . ILE A 1 96 ? -9.412 11.622 -3.380 1.00 96.12 96 ILE A O 1
ATOM 741 N N . HIS A 1 97 ? -7.526 12.446 -4.284 1.00 95.81 97 HIS A N 1
ATOM 742 C CA . HIS A 1 97 ? -8.129 12.815 -5.559 1.00 95.81 97 HIS A CA 1
ATOM 743 C C . HIS A 1 97 ? -8.715 11.599 -6.292 1.00 95.81 97 HIS A C 1
ATOM 745 O O . HIS A 1 97 ? -9.879 11.623 -6.686 1.00 95.81 97 HIS A O 1
ATOM 751 N N . LEU A 1 98 ? -7.961 10.499 -6.398 1.00 95.94 98 LEU A N 1
ATOM 752 C CA . LEU A 1 98 ? -8.447 9.247 -6.988 1.00 95.94 98 LEU A CA 1
ATOM 753 C C . LEU A 1 98 ? -9.676 8.705 -6.245 1.00 95.94 98 LEU A C 1
ATOM 755 O O . LEU A 1 98 ? -10.647 8.295 -6.879 1.00 95.94 98 LEU A O 1
ATOM 759 N N . ALA A 1 99 ? -9.668 8.752 -4.908 1.00 96.00 99 ALA A N 1
ATOM 760 C CA . ALA A 1 99 ? -10.799 8.312 -4.095 1.00 96.00 99 ALA A CA 1
ATOM 761 C C . ALA A 1 99 ? -12.058 9.167 -4.328 1.00 96.00 99 ALA A C 1
ATOM 763 O O . ALA A 1 99 ? -13.154 8.617 -4.428 1.00 96.00 99 ALA A O 1
ATOM 764 N N . GLN A 1 100 ? -11.914 10.489 -4.473 1.00 96.25 100 GLN A N 1
ATOM 765 C CA . GLN A 1 100 ? -13.019 11.394 -4.822 1.00 96.25 100 GLN A CA 1
ATOM 766 C C . GLN A 1 100 ? -13.608 11.089 -6.205 1.00 96.25 100 GLN A C 1
ATOM 768 O O . GLN A 1 100 ? -14.812 11.226 -6.403 1.00 96.25 100 GLN A O 1
ATOM 773 N N . LEU A 1 101 ? -12.772 10.636 -7.142 1.00 94.69 101 LEU A N 1
ATOM 774 C CA . LEU A 1 101 ? -13.191 10.188 -8.471 1.00 94.69 101 LEU A CA 1
ATOM 775 C C . LEU A 1 101 ? -13.761 8.757 -8.485 1.00 94.69 101 LEU A C 1
ATOM 777 O O . LEU A 1 101 ? -14.136 8.260 -9.546 1.00 94.69 101 LEU A O 1
ATOM 781 N N . GLY A 1 102 ? -13.806 8.064 -7.341 1.00 95.06 102 GLY A N 1
ATOM 782 C CA . GLY A 1 102 ? -14.222 6.661 -7.259 1.00 95.06 102 GLY A CA 1
ATOM 783 C C . GLY A 1 102 ? -13.241 5.678 -7.913 1.00 95.06 102 GLY A C 1
ATOM 784 O O . GLY A 1 102 ? -13.582 4.511 -8.116 1.00 95.06 102 GLY A O 1
ATOM 785 N N . GLN A 1 103 ? -12.028 6.129 -8.242 1.00 94.50 103 GLN A N 1
ATOM 786 C CA . GLN A 1 103 ? -10.983 5.305 -8.836 1.00 94.50 103 GLN A CA 1
ATOM 787 C C . GLN A 1 103 ? -10.224 4.524 -7.761 1.00 94.50 103 GLN A C 1
ATOM 789 O O . GLN A 1 103 ? -10.055 4.966 -6.624 1.00 94.50 103 GLN A O 1
ATOM 794 N N . ARG A 1 104 ? -9.761 3.327 -8.129 1.00 93.50 104 ARG A N 1
ATOM 795 C CA . ARG A 1 104 ? -9.021 2.425 -7.240 1.00 93.50 104 ARG A CA 1
ATOM 796 C C . ARG A 1 104 ? -7.564 2.367 -7.667 1.00 93.50 104 ARG A C 1
ATOM 798 O O . ARG A 1 104 ? -7.268 2.350 -8.855 1.00 93.50 104 ARG A O 1
ATOM 805 N N . VAL A 1 105 ? -6.672 2.289 -6.686 1.00 94.62 105 VAL A N 1
ATOM 806 C CA . VAL A 1 105 ? -5.248 2.031 -6.924 1.00 94.62 105 VAL A CA 1
ATOM 807 C C . VAL A 1 105 ? -4.976 0.527 -7.002 1.00 94.62 105 VAL A C 1
ATOM 809 O O . VAL A 1 105 ? -5.662 -0.246 -6.320 1.00 94.62 105 VAL A O 1
ATOM 812 N N . PRO A 1 106 ? -3.965 0.096 -7.775 1.00 93.56 106 PRO A N 1
ATOM 813 C CA . PRO A 1 106 ? -3.594 -1.309 -7.844 1.00 93.56 106 PRO A CA 1
ATOM 814 C C . PRO A 1 106 ? -3.157 -1.854 -6.474 1.00 93.56 106 PRO A C 1
ATOM 816 O O . PRO A 1 106 ? -2.464 -1.168 -5.706 1.00 93.56 106 PRO A O 1
ATOM 819 N N . PRO A 1 107 ? -3.534 -3.101 -6.142 1.00 89.12 107 PRO A N 1
ATOM 820 C CA . PRO A 1 107 ? -3.248 -3.677 -4.839 1.00 89.12 107 PRO A CA 1
ATOM 821 C C . PRO A 1 107 ? -1.745 -3.891 -4.642 1.00 89.12 107 PRO A C 1
ATOM 823 O O . PRO A 1 107 ? -1.058 -4.488 -5.466 1.00 89.12 107 PRO A O 1
ATOM 826 N N . GLY A 1 108 ? -1.235 -3.469 -3.483 1.00 87.06 108 GLY A N 1
ATOM 827 C CA . GLY A 1 108 ? 0.149 -3.739 -3.090 1.00 87.06 108 GLY A CA 1
ATOM 828 C C . GLY A 1 108 ? 1.209 -2.812 -3.670 1.00 87.06 108 GLY A C 1
ATOM 829 O O . GLY A 1 108 ? 2.387 -3.097 -3.473 1.00 87.06 108 GLY A O 1
ATOM 830 N N . VAL A 1 109 ? 0.803 -1.737 -4.348 1.00 91.06 109 VAL A N 1
ATOM 831 C CA . VAL A 1 109 ? 1.710 -0.708 -4.879 1.00 91.06 109 VAL A CA 1
ATOM 832 C C . VAL A 1 109 ? 1.947 0.422 -3.871 1.00 91.06 109 VAL A C 1
ATOM 834 O O . VAL A 1 109 ? 3.044 0.965 -3.788 1.00 91.06 109 VAL A O 1
ATOM 837 N N . THR A 1 110 ? 0.947 0.769 -3.059 1.00 92.19 110 THR A N 1
ATOM 838 C CA . THR A 1 110 ? 1.088 1.814 -2.035 1.00 92.19 110 THR A CA 1
ATOM 839 C C . THR A 1 110 ? 1.670 1.251 -0.737 1.00 92.19 110 THR A C 1
ATOM 841 O O . THR A 1 110 ? 1.332 0.146 -0.303 1.00 92.19 110 THR A O 1
ATOM 844 N N . ARG A 1 111 ? 2.528 2.033 -0.070 1.00 90.06 111 ARG A N 1
ATOM 845 C CA . ARG A 1 111 ? 3.108 1.693 1.237 1.00 90.06 111 ARG A CA 1
ATOM 846 C C . ARG A 1 111 ? 2.988 2.878 2.190 1.00 90.06 111 ARG A C 1
ATOM 848 O O . ARG A 1 111 ? 3.701 3.863 2.049 1.00 90.06 111 ARG A O 1
ATOM 855 N N . HIS A 1 112 ? 2.113 2.756 3.185 1.00 90.81 112 HIS A N 1
ATOM 856 C CA . HIS A 1 112 ? 1.906 3.785 4.205 1.00 90.81 112 HIS A CA 1
ATOM 857 C C . HIS A 1 112 ? 2.745 3.478 5.447 1.00 90.81 112 HIS A C 1
ATOM 859 O O . HIS A 1 112 ? 2.627 2.401 6.035 1.00 90.81 112 HIS A O 1
ATOM 865 N N . ILE A 1 113 ? 3.581 4.429 5.859 1.00 8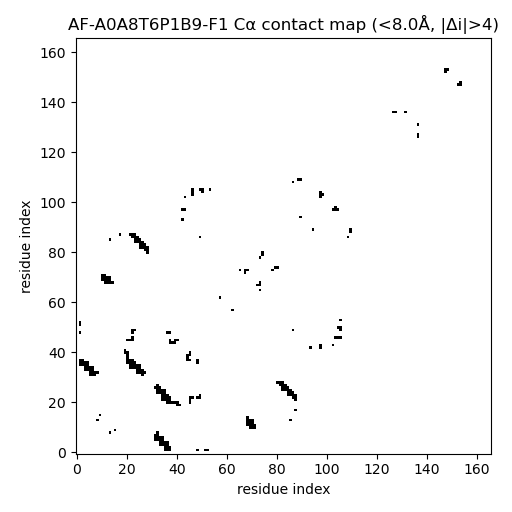9.75 113 ILE A N 1
ATOM 866 C CA . ILE A 1 113 ? 4.317 4.363 7.124 1.00 89.75 113 ILE A CA 1
ATOM 867 C C . ILE A 1 113 ? 3.485 5.104 8.169 1.00 89.75 113 ILE A C 1
ATOM 869 O O . ILE A 1 113 ? 3.358 6.322 8.110 1.00 89.75 113 ILE A O 1
ATOM 873 N N . ILE A 1 114 ? 2.892 4.362 9.104 1.00 89.56 114 ILE A N 1
ATOM 874 C CA . ILE A 1 114 ? 2.011 4.915 10.138 1.00 89.56 114 ILE A CA 1
ATOM 875 C C . ILE A 1 114 ? 2.708 4.767 11.491 1.00 89.56 114 ILE A C 1
ATOM 877 O O . ILE A 1 114 ? 2.953 3.649 11.952 1.00 89.56 114 ILE A O 1
ATOM 881 N N . GLY A 1 115 ? 3.038 5.897 12.114 1.00 89.12 115 GLY A N 1
ATOM 882 C CA . GLY A 1 115 ? 3.522 5.948 13.493 1.00 89.12 115 GLY A CA 1
ATOM 883 C C . GLY A 1 115 ? 2.376 5.757 14.488 1.00 89.12 115 GLY A C 1
ATOM 884 O O . GLY A 1 115 ? 1.247 6.155 14.213 1.00 89.12 115 GLY A O 1
ATOM 885 N N . GLY A 1 116 ? 2.651 5.127 15.634 1.00 87.81 116 GLY A N 1
ATOM 886 C CA . GLY A 1 116 ? 1.655 4.976 16.705 1.00 87.81 116 GLY A CA 1
ATOM 887 C C . GLY A 1 116 ? 0.460 4.081 16.353 1.00 87.81 116 GLY A C 1
ATOM 888 O O . GLY A 1 116 ? -0.643 4.306 16.843 1.00 87.81 116 GLY A O 1
ATOM 889 N N . ARG A 1 117 ? 0.652 3.072 15.490 1.00 91.44 117 ARG A N 1
ATOM 890 C CA . ARG A 1 117 ? -0.408 2.111 15.138 1.00 91.44 117 ARG A CA 1
ATOM 891 C C . ARG A 1 117 ? -0.944 1.414 16.391 1.00 91.44 117 ARG A C 1
ATOM 893 O O . ARG A 1 117 ? -0.175 0.813 17.137 1.00 91.44 117 ARG A O 1
ATOM 900 N N . ALA A 1 118 ? -2.263 1.424 16.563 1.00 91.56 118 ALA A N 1
ATOM 901 C CA . ALA A 1 118 ? -2.933 0.599 17.559 1.00 91.56 118 ALA A CA 1
ATOM 902 C C . ALA A 1 118 ? -2.996 -0.853 17.058 1.00 91.56 118 ALA A C 1
ATOM 904 O O . ALA A 1 118 ? -3.717 -1.162 16.109 1.00 91.56 118 ALA A O 1
ATOM 905 N N . LEU A 1 119 ? -2.213 -1.739 17.674 1.00 91.62 119 LEU A N 1
ATOM 906 C CA . LEU A 1 119 ? -2.185 -3.172 17.369 1.00 91.62 119 LEU A CA 1
ATOM 907 C C . LEU A 1 119 ? -2.955 -3.956 18.433 1.00 91.62 119 LEU A C 1
ATOM 909 O O . LEU A 1 119 ? -3.075 -3.502 19.569 1.00 91.62 119 LEU A O 1
ATOM 913 N N . ARG A 1 120 ? -3.471 -5.137 18.062 1.00 90.69 120 ARG A N 1
ATOM 914 C CA . ARG A 1 120 ? -4.207 -6.043 18.965 1.00 90.69 120 ARG A CA 1
ATOM 915 C C . ARG A 1 120 ? -5.353 -5.355 19.732 1.00 90.69 120 ARG A C 1
ATOM 917 O O . ARG A 1 120 ? -5.622 -5.686 20.884 1.00 90.69 120 ARG A O 1
ATOM 924 N N . LEU A 1 121 ? -6.046 -4.410 19.080 1.00 91.25 121 LEU A N 1
ATOM 925 C CA . LEU A 1 121 ? -7.174 -3.678 19.673 1.00 91.25 121 LEU A CA 1
ATOM 926 C C . LEU A 1 121 ? -8.261 -4.644 20.172 1.00 91.25 121 LEU A C 1
ATOM 928 O O . LEU A 1 121 ? -8.820 -4.439 21.243 1.00 91.25 121 LEU A O 1
ATOM 932 N N . ASN A 1 122 ? -8.528 -5.717 19.416 1.00 91.56 122 ASN A N 1
ATOM 933 C CA . ASN A 1 122 ? -9.471 -6.781 19.781 1.00 91.56 122 ASN A CA 1
ATOM 934 C C . ASN A 1 122 ? -10.833 -6.238 20.259 1.00 91.56 122 ASN A C 1
ATOM 936 O O . ASN A 1 122 ? -11.411 -6.730 21.229 1.00 91.56 122 ASN A O 1
ATOM 940 N N . TYR A 1 123 ? -11.328 -5.190 19.590 1.00 94.50 123 TYR A N 1
ATOM 941 C CA . TYR A 1 123 ? -12.639 -4.614 19.876 1.00 94.50 123 TYR A CA 1
ATOM 942 C C . TYR A 1 123 ? -13.751 -5.602 19.465 1.00 94.50 123 TYR A C 1
ATOM 944 O O . TYR A 1 123 ? -13.654 -6.184 18.378 1.00 94.50 123 TYR A O 1
ATOM 952 N N . PRO A 1 124 ? -14.800 -5.824 20.283 1.00 92.94 124 PRO A N 1
ATOM 953 C CA . PRO A 1 124 ? -15.790 -6.861 20.004 1.00 92.94 124 PRO A CA 1
ATOM 954 C C . PRO A 1 124 ? -16.543 -6.637 18.685 1.00 92.94 124 PRO A C 1
ATOM 956 O O . PRO A 1 124 ? -17.193 -5.612 18.479 1.00 92.94 124 PRO A O 1
ATOM 959 N N . LEU A 1 125 ? -16.537 -7.646 17.806 1.00 94.12 125 LEU A N 1
ATOM 960 C CA . LEU A 1 125 ? -17.268 -7.589 16.531 1.00 94.12 125 LEU A CA 1
ATOM 961 C C . LEU A 1 125 ? -18.783 -7.430 16.727 1.00 94.12 125 LEU A C 1
ATOM 963 O O . LEU A 1 125 ? -19.444 -6.795 15.907 1.00 94.12 125 LEU A O 1
ATOM 967 N N . LEU A 1 126 ? -19.334 -7.982 17.814 1.00 93.25 126 LEU A N 1
ATOM 968 C CA . LEU A 1 126 ? -20.753 -7.832 18.153 1.00 93.25 126 LEU A CA 1
ATOM 969 C C . LEU A 1 126 ? -21.128 -6.362 18.379 1.00 93.25 126 LEU A C 1
ATOM 971 O O . LEU A 1 126 ? -22.177 -5.935 17.907 1.00 93.25 126 LEU A O 1
ATOM 975 N N . SER A 1 127 ? -20.245 -5.577 19.003 1.00 91.62 127 SER A N 1
ATOM 976 C CA . SER A 1 127 ? -20.445 -4.138 19.205 1.00 91.62 127 SER A CA 1
ATOM 977 C C . SER A 1 127 ? -20.462 -3.373 17.878 1.00 91.62 127 SER A C 1
ATOM 979 O O . SER A 1 127 ? -21.264 -2.464 17.693 1.00 91.62 127 SER A O 1
ATOM 981 N N . LEU A 1 128 ? -19.643 -3.777 16.900 1.00 92.00 128 LEU A N 1
ATOM 982 C CA . LEU A 1 128 ? -19.663 -3.167 15.562 1.00 92.00 128 LEU A CA 1
ATOM 983 C C . LEU A 1 128 ? -20.959 -3.485 14.800 1.00 92.00 128 LEU A C 1
ATOM 985 O O . LEU A 1 128 ? -21.487 -2.623 14.091 1.00 92.00 128 LEU A O 1
ATOM 989 N N . ARG A 1 129 ? -21.487 -4.706 14.968 1.00 93.31 129 ARG A N 1
ATOM 990 C CA . ARG A 1 129 ? -22.709 -5.194 14.307 1.00 93.31 129 ARG A CA 1
ATOM 991 C C . ARG A 1 129 ? -24.013 -4.751 14.975 1.00 93.31 129 ARG A C 1
ATOM 993 O O . ARG A 1 129 ? -25.067 -5.067 14.430 1.00 93.31 129 ARG A O 1
ATOM 1000 N N . SER A 1 130 ? -23.973 -4.065 16.120 1.00 93.94 130 SER A N 1
ATOM 1001 C CA . SER A 1 130 ? -25.201 -3.644 16.804 1.00 93.94 130 SER A CA 1
ATOM 1002 C C . SER A 1 130 ? -26.029 -2.703 15.914 1.00 93.94 130 SER A C 1
ATOM 1004 O O . SER A 1 130 ? -25.484 -1.945 15.109 1.00 93.94 130 SER A O 1
ATOM 1006 N N . ASN A 1 131 ? -27.355 -2.744 16.054 1.00 95.00 131 ASN A N 1
ATOM 1007 C CA . ASN A 1 131 ? -28.270 -1.810 15.380 1.00 95.00 131 ASN A CA 1
ATOM 1008 C C . ASN A 1 131 ? -28.441 -0.498 16.167 1.00 95.00 131 ASN A C 1
ATOM 1010 O O . ASN A 1 131 ? -29.372 0.263 15.918 1.00 95.00 131 ASN A O 1
ATOM 1014 N N . GLU A 1 132 ? -27.576 -0.254 17.151 1.00 95.44 132 GLU A N 1
ATOM 1015 C CA . GLU A 1 132 ? -27.574 0.978 17.931 1.00 95.44 132 GLU A CA 1
ATOM 1016 C C . GLU A 1 132 ? -27.179 2.170 17.058 1.00 95.44 132 GLU A C 1
ATOM 1018 O O . GLU A 1 132 ? -26.511 2.022 16.026 1.00 95.44 132 GLU A O 1
ATOM 1023 N N . SER A 1 133 ? -27.572 3.366 17.498 1.00 96.44 133 SER A N 1
ATOM 1024 C CA . SER A 1 133 ? -27.195 4.596 16.812 1.00 96.44 133 SER A CA 1
ATOM 1025 C C . SER A 1 133 ? -25.676 4.802 16.834 1.00 96.44 133 SER A C 1
ATOM 1027 O O . SER A 1 133 ? -24.959 4.261 17.683 1.00 96.44 133 SER A O 1
ATOM 1029 N N . LEU A 1 134 ? -25.172 5.605 15.896 1.00 95.31 134 LEU A N 1
ATOM 1030 C CA . LEU A 1 134 ? -23.751 5.947 15.829 1.00 95.31 134 LEU A CA 1
ATOM 1031 C C . LEU A 1 134 ? -23.271 6.596 17.137 1.00 95.31 134 LEU A C 1
ATOM 1033 O O . LEU A 1 134 ? -22.174 6.309 17.610 1.00 95.31 134 LEU A O 1
ATOM 1037 N N . GLU A 1 135 ? -24.107 7.438 17.740 1.00 96.81 135 GLU A N 1
ATOM 1038 C CA . GLU A 1 135 ? -23.834 8.119 19.005 1.00 96.81 135 GLU A CA 1
ATOM 1039 C C . GLU A 1 135 ? -23.667 7.108 20.142 1.00 96.81 135 GLU A C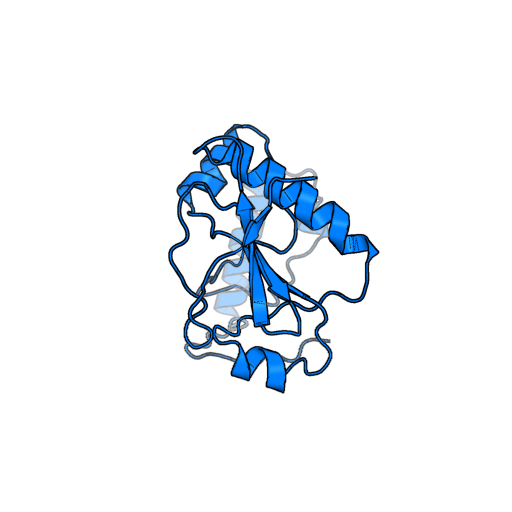 1
ATOM 1041 O O . GLU A 1 135 ? -22.674 7.166 20.866 1.00 96.81 135 GLU A O 1
ATOM 1046 N N . ALA A 1 136 ? -24.582 6.140 20.258 1.00 95.69 136 ALA A N 1
ATOM 1047 C CA . ALA A 1 136 ? -24.496 5.083 21.262 1.00 95.69 136 ALA A CA 1
ATOM 1048 C C . ALA A 1 136 ? -23.236 4.221 21.076 1.00 95.69 136 ALA A C 1
ATOM 1050 O O . ALA A 1 136 ? -22.514 3.964 22.040 1.00 95.69 136 ALA A O 1
ATOM 1051 N N . LYS A 1 137 ? -22.902 3.851 19.832 1.00 95.94 137 LYS A N 1
ATOM 1052 C CA . LYS A 1 137 ? -21.661 3.120 19.522 1.00 95.94 137 LYS A CA 1
ATOM 1053 C C . LYS A 1 137 ? -20.412 3.903 19.912 1.00 95.94 137 LYS A C 1
ATOM 1055 O O . LYS A 1 137 ? -19.479 3.326 20.469 1.00 95.94 137 LYS A O 1
ATOM 1060 N N . ASN A 1 138 ? -20.395 5.208 19.647 1.00 96.06 138 ASN A N 1
ATOM 1061 C CA . ASN A 1 138 ? -19.283 6.071 20.028 1.00 96.06 138 ASN A CA 1
ATOM 1062 C C . ASN A 1 138 ? -19.128 6.145 21.549 1.00 96.06 138 ASN A C 1
ATOM 1064 O O . ASN A 1 138 ? -18.006 6.024 22.033 1.00 96.06 138 ASN A O 1
ATOM 1068 N N . VAL A 1 139 ? -20.224 6.271 22.304 1.00 96.31 139 VAL A N 1
ATOM 1069 C CA . VAL A 1 139 ? -20.182 6.230 23.776 1.00 96.31 139 VAL A CA 1
ATOM 1070 C C . VAL A 1 139 ? -19.594 4.904 24.260 1.00 96.31 139 VAL A C 1
ATOM 1072 O O . VAL A 1 139 ? -18.621 4.914 25.010 1.00 96.31 139 VAL A O 1
ATOM 1075 N N . THR A 1 140 ? -20.096 3.771 23.762 1.00 95.31 140 THR A N 1
ATOM 1076 C CA . THR A 1 140 ? -19.577 2.442 24.120 1.00 95.31 140 THR A CA 1
ATOM 1077 C C . THR A 1 140 ? -18.090 2.289 23.790 1.00 95.31 140 THR A C 1
ATOM 1079 O O . THR A 1 140 ? -17.329 1.751 24.593 1.00 95.31 140 THR A O 1
ATOM 1082 N N . LEU A 1 141 ? -17.643 2.776 22.627 1.00 95.69 141 LEU A N 1
ATOM 1083 C CA . LEU A 1 141 ? -16.229 2.759 22.246 1.00 95.69 141 LEU A CA 1
ATOM 1084 C C . LEU A 1 141 ? -15.368 3.604 23.197 1.00 95.69 141 LEU A C 1
ATOM 1086 O O . LEU A 1 141 ? -14.295 3.154 23.594 1.00 95.69 141 LEU A O 1
ATOM 1090 N N . GLN A 1 142 ? -15.823 4.802 23.574 1.00 95.75 142 GLN A N 1
ATOM 1091 C CA . GLN A 1 142 ? -15.091 5.672 24.500 1.00 95.75 142 GLN A CA 1
ATOM 1092 C C . GLN A 1 142 ? -14.976 5.049 25.892 1.00 95.75 142 GLN A C 1
ATOM 1094 O O . GLN A 1 142 ? -13.887 5.042 26.465 1.00 95.75 142 GLN A O 1
ATOM 1099 N N . THR A 1 143 ? -16.061 4.465 26.410 1.00 95.69 143 THR A N 1
ATOM 1100 C CA . THR A 1 143 ? -16.041 3.731 27.682 1.00 95.69 143 THR A CA 1
ATOM 1101 C C . THR A 1 143 ? -15.053 2.569 27.624 1.00 95.69 143 THR A C 1
ATOM 1103 O O . THR A 1 143 ? -14.183 2.460 28.485 1.00 95.69 143 THR A O 1
ATOM 1106 N N . TRP A 1 144 ? -15.110 1.763 26.562 1.00 95.38 144 TRP A N 1
ATOM 1107 C CA . TRP A 1 144 ? -14.200 0.635 26.372 1.00 95.38 144 TRP A CA 1
ATOM 1108 C C . TRP A 1 144 ? -12.727 1.073 26.305 1.00 95.38 144 TRP A C 1
ATOM 1110 O O . TRP A 1 144 ? -11.865 0.452 26.924 1.00 95.38 144 TRP A O 1
ATOM 1120 N N . LEU A 1 145 ? -12.417 2.166 25.599 1.00 94.38 145 LEU A N 1
ATOM 1121 C CA . LEU A 1 145 ? -11.058 2.718 25.558 1.00 94.38 145 LEU A CA 1
ATOM 1122 C C . LEU A 1 145 ? -10.602 3.181 26.944 1.00 94.38 145 LEU A C 1
ATOM 1124 O O . LEU A 1 145 ? -9.484 2.870 27.355 1.00 94.38 145 LEU A O 1
ATOM 1128 N N . HIS A 1 146 ? -11.460 3.902 27.670 1.00 94.50 146 HIS A N 1
ATOM 1129 C CA . HIS A 1 146 ? -11.151 4.391 29.010 1.00 94.50 146 HIS A CA 1
ATOM 1130 C C . HIS A 1 146 ? -10.823 3.244 29.974 1.00 94.50 146 HIS A C 1
ATOM 1132 O O . HIS A 1 146 ? -9.822 3.310 30.686 1.00 94.50 146 HIS A O 1
ATOM 1138 N N . GLU A 1 147 ? -11.601 2.162 29.946 1.00 94.50 147 GLU A N 1
ATOM 1139 C CA . GLU A 1 147 ? -11.347 0.962 30.749 1.00 94.50 147 GLU A CA 1
ATOM 1140 C C . GLU A 1 147 ? -9.975 0.344 30.442 1.00 94.50 147 GLU A C 1
ATOM 1142 O O . GLU A 1 147 ? -9.228 0.016 31.364 1.00 94.50 147 GLU A O 1
ATOM 1147 N N . ARG A 1 148 ? -9.586 0.256 29.162 1.00 93.19 148 ARG A N 1
ATOM 1148 C CA . ARG A 1 148 ? -8.259 -0.248 28.756 1.00 93.19 148 ARG A CA 1
ATOM 1149 C C . ARG A 1 148 ? -7.111 0.603 29.297 1.00 93.19 148 ARG A C 1
ATOM 1151 O O . ARG A 1 148 ? -6.089 0.057 29.716 1.00 93.19 148 ARG A O 1
ATOM 1158 N N . PHE A 1 149 ? -7.265 1.928 29.298 1.00 90.69 149 PHE A N 1
ATOM 1159 C CA . PHE A 1 149 ? -6.266 2.828 29.879 1.00 90.69 149 PHE A CA 1
ATOM 1160 C C . PHE A 1 149 ? -6.184 2.667 31.399 1.00 90.69 149 PHE A C 1
ATOM 1162 O O . PHE A 1 149 ? -5.086 2.502 31.933 1.00 90.69 149 PHE A O 1
ATOM 1169 N N . THR A 1 150 ? -7.329 2.655 32.084 1.00 92.75 150 THR A N 1
ATOM 1170 C CA . THR A 1 150 ? -7.408 2.527 33.547 1.00 92.75 150 THR A CA 1
ATOM 1171 C C . THR A 1 150 ? -6.838 1.194 34.035 1.00 92.75 150 THR A C 1
ATOM 1173 O O . THR A 1 150 ? -6.109 1.160 35.026 1.00 92.75 150 THR A O 1
ATOM 1176 N N . ASN A 1 151 ? -7.068 0.111 33.289 1.00 93.62 151 ASN A N 1
ATOM 1177 C CA . ASN A 1 151 ? -6.555 -1.223 33.609 1.00 93.62 151 ASN A CA 1
ATOM 1178 C C . ASN A 1 151 ? -5.091 -1.447 33.188 1.00 93.62 151 ASN A C 1
ATOM 1180 O O . ASN A 1 151 ? -4.532 -2.506 33.464 1.00 93.62 151 ASN A O 1
ATOM 1184 N N . ARG A 1 152 ? -4.437 -0.450 32.569 1.00 87.75 152 ARG A N 1
ATOM 1185 C CA . ARG A 1 152 ? -3.048 -0.523 32.070 1.00 87.75 152 ARG A CA 1
ATOM 1186 C C . ARG A 1 152 ? -2.830 -1.632 31.029 1.00 87.75 152 ARG A C 1
ATOM 1188 O O . ARG A 1 152 ? -1.730 -2.173 30.914 1.00 87.75 152 ARG A O 1
ATOM 1195 N N . ASP A 1 153 ? -3.853 -1.910 30.223 1.00 89.12 153 ASP A N 1
ATOM 1196 C CA . ASP A 1 153 ? -3.813 -2.910 29.145 1.00 89.12 153 ASP A CA 1
ATOM 1197 C C . ASP A 1 153 ? -3.026 -2.431 27.912 1.00 89.12 153 ASP A C 1
ATOM 1199 O O . ASP A 1 153 ? -2.732 -3.212 27.005 1.00 89.12 153 ASP A O 1
ATOM 1203 N N . ILE A 1 154 ? -2.692 -1.140 27.852 1.00 90.94 154 ILE A N 1
ATOM 1204 C CA . ILE A 1 154 ? -2.061 -0.502 26.697 1.00 90.94 154 ILE A CA 1
ATOM 1205 C C . ILE A 1 154 ? -0.563 -0.339 26.952 1.00 90.94 154 ILE A C 1
ATOM 1207 O O . ILE A 1 154 ? -0.142 0.258 27.944 1.00 90.94 154 ILE A O 1
ATOM 1211 N N . ARG A 1 155 ? 0.252 -0.839 26.017 1.00 90.06 155 ARG A N 1
ATOM 1212 C CA . ARG A 1 155 ? 1.711 -0.673 26.017 1.00 90.06 155 ARG A CA 1
ATOM 1213 C C . ARG A 1 155 ? 2.139 0.186 24.839 1.00 90.06 155 ARG A C 1
ATOM 1215 O O . ARG A 1 155 ? 1.728 -0.061 23.708 1.00 90.06 155 ARG A O 1
ATOM 1222 N N . TYR A 1 156 ? 2.985 1.170 25.119 1.00 90.25 156 TYR A N 1
ATOM 1223 C CA . TYR A 1 156 ? 3.604 2.013 24.106 1.00 90.25 156 TYR A CA 1
ATOM 1224 C C . TYR A 1 156 ? 5.048 1.574 23.876 1.00 90.25 156 TYR A C 1
ATOM 1226 O O . TYR A 1 156 ? 5.822 1.458 24.825 1.00 90.25 156 TYR A O 1
ATOM 1234 N N . TYR A 1 157 ? 5.399 1.360 22.612 1.00 91.00 157 TYR A N 1
ATOM 1235 C CA . TYR A 1 157 ? 6.751 1.034 22.178 1.00 91.00 157 TYR A CA 1
ATOM 1236 C C . TYR A 1 157 ? 7.244 2.171 21.285 1.00 91.00 157 TYR A C 1
ATOM 1238 O O . TYR A 1 157 ? 6.700 2.391 20.204 1.00 91.00 157 TYR A O 1
ATOM 1246 N N . ALA A 1 158 ? 8.232 2.923 21.771 1.00 88.19 158 ALA A N 1
ATOM 1247 C CA . ALA A 1 158 ? 8.765 4.092 21.071 1.00 88.19 158 ALA A CA 1
ATOM 1248 C C . ALA A 1 158 ? 9.697 3.719 19.905 1.00 88.19 158 ALA A C 1
ATOM 1250 O O . ALA A 1 158 ? 9.858 4.500 18.971 1.00 88.19 158 ALA A O 1
ATOM 1251 N N . GLU A 1 159 ? 10.303 2.532 19.960 1.00 90.12 159 GLU A N 1
ATOM 1252 C CA . GLU A 1 159 ? 11.270 2.050 18.976 1.00 90.12 159 GLU A CA 1
ATOM 1253 C C . GLU A 1 159 ? 10.664 0.999 18.037 1.00 90.12 159 GLU A C 1
ATOM 1255 O O . GLU A 1 159 ? 9.643 0.365 18.336 1.00 90.12 159 GLU A O 1
ATOM 1260 N N . SER A 1 160 ? 11.321 0.791 16.892 1.00 86.88 160 SER A N 1
ATOM 1261 C CA . SER A 1 160 ? 10.983 -0.271 15.943 1.00 86.88 160 SER A CA 1
ATOM 1262 C C . SER A 1 160 ? 10.947 -1.623 16.650 1.00 86.88 160 SER A C 1
ATOM 1264 O O . SER A 1 160 ? 11.968 -2.135 17.097 1.00 86.88 160 SER A O 1
ATOM 1266 N N . THR A 1 161 ? 9.753 -2.203 16.741 1.00 90.12 161 THR A N 1
ATOM 1267 C CA . THR A 1 161 ? 9.505 -3.429 17.502 1.00 90.12 161 THR A CA 1
ATOM 1268 C C . THR A 1 161 ? 9.087 -4.551 16.558 1.00 90.12 161 THR A C 1
ATOM 1270 O O . THR A 1 161 ? 8.185 -4.370 15.737 1.00 90.12 161 THR A O 1
ATOM 1273 N N . TYR A 1 162 ? 9.722 -5.717 16.692 1.00 87.94 162 TYR A N 1
ATOM 1274 C CA . TYR A 1 162 ? 9.269 -6.950 16.052 1.00 87.94 162 TYR A CA 1
ATOM 1275 C C . TYR A 1 162 ? 8.205 -7.608 16.928 1.00 87.94 162 TYR A C 1
ATOM 1277 O O . TYR A 1 162 ? 8.451 -7.912 18.094 1.00 87.94 162 TYR A O 1
ATOM 1285 N N . LEU A 1 163 ? 7.023 -7.818 16.357 1.00 87.38 163 LEU A N 1
ATOM 1286 C CA . LEU A 1 163 ? 5.914 -8.516 16.991 1.00 87.38 163 LEU A CA 1
ATOM 1287 C C . LEU A 1 163 ? 5.664 -9.813 16.215 1.00 87.38 163 LEU A C 1
ATOM 1289 O O . LEU A 1 163 ? 5.320 -9.762 15.035 1.00 87.38 163 LEU A O 1
ATOM 1293 N N . PHE A 1 164 ? 5.876 -10.953 16.868 1.00 86.12 164 PHE A N 1
ATOM 1294 C CA . PHE A 1 164 ? 5.568 -12.272 16.318 1.00 86.12 164 PHE A CA 1
ATOM 1295 C C . PHE A 1 164 ? 4.129 -12.632 16.709 1.00 86.12 164 PHE A C 1
ATOM 1297 O O . PHE A 1 164 ? 3.889 -13.107 17.819 1.00 86.12 164 PHE A O 1
ATOM 1304 N N . ASP A 1 165 ? 3.186 -12.336 15.814 1.00 78.19 165 ASP A N 1
ATOM 1305 C CA . ASP A 1 165 ? 1.772 -12.707 15.936 1.00 78.19 165 ASP A CA 1
ATOM 1306 C C . ASP A 1 165 ? 1.495 -13.859 14.963 1.00 78.19 165 ASP A C 1
ATOM 1308 O O . ASP A 1 165 ? 1.733 -13.705 13.763 1.00 78.19 165 ASP A O 1
ATOM 1312 N N . GLU A 1 166 ? 1.046 -15.001 15.494 1.00 51.75 166 GLU A N 1
ATOM 1313 C CA . GLU A 1 166 ? 0.481 -16.124 14.726 1.00 51.75 166 GLU A CA 1
ATOM 1314 C C . GLU A 1 166 ? -1.017 -15.913 14.480 1.00 51.75 166 GLU A C 1
ATOM 1316 O O . GLU A 1 166 ? -1.736 -15.581 15.455 1.00 51.75 166 GLU A O 1
#

Nearest PDB structures (foldseek):
  5x0b-assembly1_A  TM=6.558E-01  e=1.967E-02  Thermococcus kodakarensis KOD1
  5x0g-assembly1_A  TM=6.051E-01  e=3.521E-02  Thermococcus kodakarensis KOD1
  6g1c-assembly1_V  TM=3.342E-01  e=3.488E+00  Burkholderia pseudomallei K96243